Protein AF-A0A1I6UKD6-F1 (afdb_monomer_lite)

Structure (mmCIF, N/CA/C/O backbone):
data_AF-A0A1I6UKD6-F1
#
_entry.id   AF-A0A1I6UKD6-F1
#
loop_
_atom_site.group_PDB
_atom_site.id
_atom_site.type_symbol
_atom_site.label_atom_id
_atom_site.label_alt_id
_atom_site.label_comp_id
_atom_site.label_asym_id
_atom_site.label_entity_id
_atom_site.label_seq_id
_atom_site.pdbx_PDB_ins_code
_atom_site.Cartn_x
_atom_site.Cartn_y
_atom_site.Cartn_z
_atom_site.occupancy
_atom_site.B_iso_or_equiv
_atom_site.auth_seq_id
_atom_site.auth_comp_id
_atom_site.auth_asym_id
_atom_site.auth_atom_id
_atom_site.pdbx_PDB_model_num
ATOM 1 N N . MET A 1 1 ? 1.796 -20.385 -23.686 1.00 33.09 1 MET A N 1
ATOM 2 C CA . MET A 1 1 ? 1.847 -18.908 -23.629 1.00 33.09 1 MET A CA 1
ATOM 3 C C . MET A 1 1 ? 0.626 -18.434 -22.857 1.00 33.09 1 MET A C 1
ATOM 5 O O . MET A 1 1 ? -0.461 -18.437 -23.413 1.00 33.09 1 MET A O 1
ATOM 9 N N . TYR A 1 2 ? 0.766 -18.139 -21.564 1.00 31.52 2 TYR A N 1
ATOM 10 C CA . TYR A 1 2 ? -0.360 -17.678 -20.747 1.00 31.52 2 TYR A CA 1
ATOM 11 C C . TYR A 1 2 ? -0.554 -16.172 -20.950 1.00 31.52 2 TYR A C 1
ATOM 13 O O . TYR A 1 2 ? 0.054 -15.362 -20.258 1.00 31.52 2 TYR A O 1
ATOM 21 N N . ASN A 1 3 ? -1.411 -15.807 -21.906 1.00 39.44 3 ASN A N 1
ATOM 22 C CA . ASN A 1 3 ? -2.096 -14.512 -21.909 1.00 39.44 3 ASN A CA 1
ATOM 23 C C . ASN A 1 3 ? -3.194 -14.554 -20.839 1.00 39.44 3 ASN A C 1
ATOM 25 O O . ASN A 1 3 ? -4.383 -14.586 -21.140 1.00 39.44 3 ASN A O 1
ATOM 29 N N . SER A 1 4 ? -2.805 -14.637 -19.572 1.00 47.38 4 SER A N 1
ATOM 30 C CA . SER A 1 4 ? -3.749 -14.507 -18.468 1.00 47.38 4 SER A CA 1
ATOM 31 C C . SER A 1 4 ? -3.934 -13.019 -18.198 1.00 47.38 4 SER A C 1
ATOM 33 O O . SER A 1 4 ? -3.173 -12.414 -17.445 1.00 47.38 4 SER A O 1
ATOM 35 N N . THR A 1 5 ? -4.905 -12.416 -18.881 1.00 53.94 5 THR A N 1
ATOM 36 C CA . THR A 1 5 ? -5.400 -11.074 -18.568 1.00 53.94 5 THR A CA 1
ATOM 37 C C . THR A 1 5 ? -5.912 -11.084 -17.129 1.00 53.94 5 THR A C 1
ATOM 39 O O . THR A 1 5 ? -6.848 -11.806 -16.804 1.00 53.94 5 THR A O 1
ATOM 42 N N . ILE A 1 6 ? -5.265 -10.321 -16.250 1.00 52.88 6 ILE A N 1
ATOM 43 C CA . ILE A 1 6 ? -5.634 -10.220 -14.834 1.00 52.88 6 ILE A CA 1
ATOM 44 C C . ILE A 1 6 ? -6.591 -9.043 -14.681 1.00 52.88 6 ILE A C 1
ATOM 46 O O . ILE A 1 6 ? -6.202 -7.896 -14.911 1.00 52.88 6 ILE A O 1
ATOM 50 N N . PHE A 1 7 ? -7.830 -9.312 -14.270 1.00 60.84 7 PHE A N 1
ATOM 51 C CA . PHE A 1 7 ? -8.823 -8.265 -14.054 1.00 60.84 7 PHE A CA 1
ATOM 52 C C . PHE A 1 7 ? -8.787 -7.757 -12.610 1.00 60.84 7 PHE A C 1
ATOM 54 O O . PHE A 1 7 ? -8.794 -8.520 -11.638 1.00 60.84 7 PHE A O 1
ATOM 61 N N . LEU A 1 8 ? -8.728 -6.431 -12.471 1.00 61.94 8 LEU A N 1
ATOM 62 C CA . LEU A 1 8 ? -8.690 -5.743 -11.185 1.00 61.94 8 LEU A CA 1
ATOM 63 C C . LEU A 1 8 ? -10.105 -5.509 -10.663 1.00 61.94 8 LEU A C 1
ATOM 65 O O . LEU A 1 8 ? -10.960 -4.981 -11.369 1.00 61.94 8 LEU A O 1
ATOM 69 N N . THR A 1 9 ? -10.331 -5.806 -9.389 1.00 64.31 9 THR A N 1
ATOM 70 C CA . THR A 1 9 ? -11.577 -5.442 -8.710 1.00 64.31 9 THR A CA 1
ATOM 71 C C . THR A 1 9 ? -11.525 -4.000 -8.191 1.00 64.31 9 THR A C 1
ATOM 73 O O . THR A 1 9 ? -10.460 -3.426 -7.953 1.00 64.31 9 THR A O 1
ATOM 76 N N . ARG A 1 10 ? -12.683 -3.407 -7.862 1.00 66.00 10 ARG A N 1
ATOM 77 C CA . ARG A 1 10 ? -12.745 -2.109 -7.147 1.00 66.00 10 ARG A CA 1
ATOM 78 C C . ARG A 1 10 ? -11.928 -2.110 -5.848 1.00 66.00 10 ARG A C 1
ATOM 80 O O . ARG A 1 10 ? -11.463 -1.065 -5.389 1.00 66.00 10 ARG A O 1
ATOM 87 N N . LYS A 1 11 ? -11.769 -3.278 -5.218 1.00 70.44 11 LYS A N 1
ATOM 88 C CA . LYS A 1 11 ? -10.996 -3.422 -3.986 1.00 70.44 11 LYS A CA 1
ATOM 89 C C . LYS A 1 11 ? -9.479 -3.295 -4.252 1.00 70.44 11 LYS A C 1
ATOM 91 O O . LYS A 1 11 ? -8.782 -2.813 -3.364 1.00 70.44 11 LYS A O 1
ATOM 96 N N . SER A 1 12 ? -8.991 -3.626 -5.455 1.00 67.56 12 SER A N 1
ATOM 97 C CA . SER A 1 12 ? -7.573 -3.531 -5.863 1.00 67.56 12 SER A CA 1
ATOM 98 C C . SER A 1 12 ? -7.024 -2.110 -5.801 1.00 67.56 12 SER A C 1
ATOM 100 O O . SER A 1 12 ? -5.852 -1.901 -5.508 1.00 67.56 12 SER A O 1
ATOM 102 N N . LEU A 1 13 ? -7.886 -1.119 -6.036 1.00 75.56 13 LEU A N 1
ATOM 103 C CA . LEU A 1 13 ? -7.525 0.301 -6.041 1.00 75.56 13 LEU A CA 1
ATOM 104 C C . LEU A 1 13 ? -7.644 0.958 -4.660 1.00 75.56 13 LEU A C 1
ATOM 106 O O . LEU A 1 13 ? -7.493 2.175 -4.524 1.00 75.56 13 LEU A O 1
ATOM 110 N N . ARG A 1 14 ? -7.943 0.186 -3.606 1.00 84.69 14 ARG A N 1
ATOM 111 C CA . ARG A 1 14 ? -8.057 0.744 -2.257 1.00 84.69 14 ARG A CA 1
ATOM 112 C C . ARG A 1 14 ? -6.709 1.319 -1.813 1.00 84.69 14 ARG A C 1
ATOM 114 O O . ARG A 1 14 ? -5.676 0.677 -2.002 1.00 84.69 14 ARG A O 1
ATOM 121 N N . PRO A 1 15 ? -6.702 2.466 -1.109 1.00 85.88 15 PRO A N 1
ATOM 122 C CA . PRO A 1 15 ? -5.470 3.036 -0.571 1.00 85.88 15 PRO A CA 1
ATOM 123 C C . PRO A 1 15 ? -4.676 2.071 0.319 1.00 85.88 15 PRO A C 1
ATOM 125 O O . PRO A 1 15 ? -3.456 2.141 0.352 1.00 85.88 15 PRO A O 1
ATOM 128 N N . SER A 1 16 ? -5.357 1.149 1.008 1.00 86.75 16 SER A N 1
ATOM 129 C CA . SER A 1 16 ? -4.730 0.110 1.836 1.00 86.75 16 SER A CA 1
ATOM 130 C C . SER A 1 16 ? -3.952 -0.945 1.052 1.00 86.75 16 SER A C 1
ATOM 132 O O . SER A 1 16 ? -3.238 -1.714 1.673 1.00 86.75 16 SER A O 1
ATOM 134 N N . VAL A 1 17 ? -4.113 -0.998 -0.269 1.00 84.12 17 VAL A N 1
ATOM 135 C CA . VAL A 1 17 ? -3.428 -1.936 -1.168 1.00 84.12 17 VAL A CA 1
ATOM 136 C C . VAL A 1 17 ? -2.376 -1.176 -1.975 1.00 84.12 17 VAL A C 1
ATOM 138 O O . VAL A 1 17 ? -1.195 -1.506 -1.952 1.00 84.12 17 VAL A O 1
ATOM 141 N N . VAL A 1 18 ? -2.787 -0.081 -2.622 1.00 87.31 18 VAL A N 1
ATOM 142 C CA . VAL A 1 18 ? -1.932 0.663 -3.560 1.00 87.31 18 VAL A CA 1
ATOM 143 C C . VAL A 1 18 ? -0.821 1.447 -2.859 1.00 87.31 18 VAL A C 1
ATOM 145 O O . VAL A 1 18 ? 0.299 1.502 -3.367 1.00 87.31 18 VAL A O 1
ATOM 148 N N . LEU A 1 19 ? -1.108 2.078 -1.713 1.00 91.88 19 LEU A N 1
ATOM 149 C CA . LEU A 1 19 ? -0.144 2.977 -1.067 1.00 91.88 19 LEU A CA 1
ATOM 150 C C . LEU A 1 19 ? 1.001 2.234 -0.371 1.00 91.88 19 LEU A C 1
ATOM 152 O O . LEU A 1 19 ? 2.137 2.677 -0.536 1.00 91.88 19 LEU A O 1
ATOM 156 N N . PRO A 1 20 ? 0.767 1.122 0.355 1.00 90.62 20 PRO A N 1
ATOM 157 C CA . PRO A 1 20 ? 1.866 0.310 0.865 1.00 90.62 20 PRO A CA 1
ATOM 158 C C . PRO A 1 20 ? 2.757 -0.226 -0.257 1.00 90.62 20 PRO A C 1
ATOM 160 O O . PRO A 1 20 ? 3.973 -0.101 -0.162 1.00 90.62 20 PRO A O 1
ATOM 163 N N . PHE A 1 21 ? 2.165 -0.710 -1.357 1.00 89.19 21 PHE A N 1
ATOM 164 C CA . PHE A 1 21 ? 2.925 -1.150 -2.529 1.00 89.19 21 PHE A CA 1
ATOM 165 C C . PHE A 1 21 ? 3.799 -0.030 -3.109 1.00 89.19 21 PHE A C 1
ATOM 167 O O . PHE A 1 21 ? 4.997 -0.217 -3.295 1.00 89.19 21 PHE A O 1
ATOM 174 N N . HIS A 1 22 ? 3.227 1.158 -3.340 1.00 89.62 22 HIS A N 1
ATOM 175 C CA . HIS A 1 22 ? 3.989 2.303 -3.850 1.00 89.62 22 HIS A CA 1
ATOM 176 C C . HIS A 1 22 ? 5.147 2.684 -2.929 1.00 89.62 22 HIS A C 1
ATOM 178 O O . HIS A 1 22 ? 6.229 3.014 -3.407 1.00 89.62 22 HIS A O 1
ATOM 184 N N . LEU A 1 23 ? 4.920 2.651 -1.615 1.00 88.69 23 LEU A N 1
ATOM 185 C CA . LEU A 1 23 ? 5.947 2.994 -0.644 1.00 88.69 23 LEU A CA 1
ATOM 186 C C . LEU A 1 23 ? 7.090 1.971 -0.642 1.00 88.69 23 LEU A C 1
ATOM 188 O O . LEU A 1 23 ? 8.242 2.386 -0.629 1.00 88.69 23 LEU A O 1
ATOM 192 N N . VAL A 1 24 ? 6.781 0.670 -0.684 1.00 88.44 24 VAL A N 1
ATOM 193 C CA . VAL A 1 24 ? 7.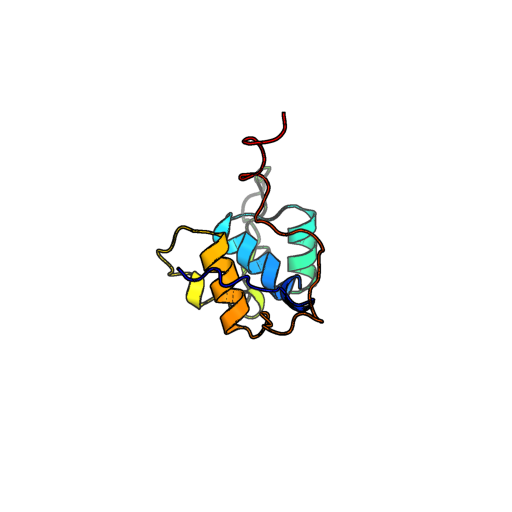790 -0.402 -0.760 1.00 88.44 24 VAL A CA 1
ATOM 194 C C . VAL A 1 24 ? 8.583 -0.310 -2.056 1.00 88.44 24 VAL A C 1
ATOM 196 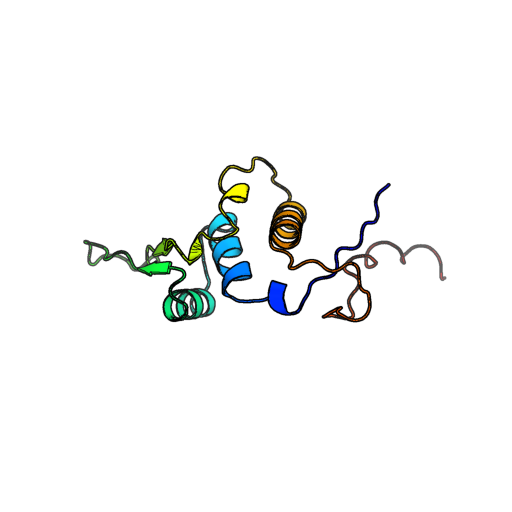O O . VAL A 1 24 ? 9.806 -0.373 -2.030 1.00 88.44 24 VAL A O 1
ATOM 199 N N . TRP A 1 25 ? 7.895 -0.126 -3.181 1.00 85.12 25 TRP A N 1
ATOM 200 C CA . TRP A 1 25 ? 8.531 -0.221 -4.487 1.00 85.12 25 TRP A CA 1
ATOM 201 C C . TRP A 1 25 ? 9.307 1.037 -4.884 1.00 85.12 25 TRP A C 1
ATOM 203 O O . TRP A 1 25 ? 10.423 0.962 -5.387 1.00 85.12 25 TRP A O 1
ATOM 213 N N . PHE A 1 26 ? 8.722 2.218 -4.676 1.00 86.50 26 PHE A N 1
ATOM 214 C CA . PHE A 1 26 ? 9.327 3.485 -5.099 1.00 86.50 26 PHE A CA 1
ATOM 215 C C . PHE A 1 26 ? 10.073 4.202 -3.971 1.00 86.50 26 PHE A C 1
ATOM 217 O O . PHE A 1 26 ? 10.658 5.260 -4.209 1.00 86.50 26 PHE A O 1
ATOM 224 N N . GLY A 1 27 ? 9.991 3.702 -2.733 1.00 87.44 27 GLY A N 1
ATOM 225 C CA . GLY A 1 27 ? 10.599 4.323 -1.553 1.00 87.44 27 GLY A CA 1
ATOM 226 C C . GLY A 1 27 ? 9.975 5.664 -1.147 1.00 87.44 27 GLY A C 1
ATOM 227 O O . GLY A 1 27 ? 10.461 6.322 -0.229 1.00 87.44 27 GLY A O 1
ATOM 228 N N . ARG A 1 28 ? 8.910 6.114 -1.825 1.00 88.88 28 ARG A N 1
ATOM 229 C CA . ARG A 1 28 ? 8.304 7.434 -1.606 1.00 88.88 28 ARG A CA 1
ATOM 230 C C . ARG A 1 28 ? 6.821 7.464 -1.938 1.00 88.88 28 ARG A C 1
ATOM 232 O O . ARG A 1 28 ? 6.322 6.702 -2.760 1.00 88.88 28 ARG A O 1
ATOM 239 N N . LEU A 1 29 ? 6.134 8.433 -1.342 1.00 89.38 29 LEU A N 1
ATOM 240 C CA . LEU A 1 29 ? 4.762 8.802 -1.674 1.00 89.38 29 LEU A CA 1
ATOM 241 C C . LEU A 1 29 ? 4.712 10.287 -2.027 1.00 89.38 29 LEU A C 1
ATOM 243 O O . LEU A 1 29 ? 5.410 11.104 -1.425 1.00 89.38 29 LEU A O 1
ATOM 247 N N . SER A 1 30 ? 3.845 10.660 -2.967 1.00 90.00 30 SER A N 1
ATOM 248 C CA . SER A 1 30 ? 3.495 12.072 -3.160 1.00 90.00 30 SER A CA 1
ATOM 249 C C . SER A 1 30 ? 2.838 12.648 -1.899 1.00 90.00 30 SER A C 1
ATOM 251 O O . SER A 1 30 ? 2.283 11.917 -1.076 1.00 90.00 30 SER A O 1
ATOM 253 N N . LYS A 1 31 ? 2.810 13.980 -1.763 1.00 88.31 31 LYS A N 1
ATOM 254 C CA . LYS A 1 31 ? 2.187 14.663 -0.612 1.00 88.31 31 LYS A CA 1
ATOM 255 C C . LYS A 1 31 ? 0.734 14.220 -0.378 1.00 88.31 31 LYS A C 1
ATOM 257 O O . LYS A 1 31 ? 0.344 13.965 0.760 1.00 88.31 31 LYS A O 1
ATOM 262 N N . LYS A 1 32 ? -0.052 14.076 -1.454 1.00 92.31 32 LYS A N 1
ATOM 263 C CA . LYS A 1 32 ? -1.453 13.624 -1.394 1.00 92.31 32 LYS A CA 1
ATOM 264 C C . LYS A 1 32 ? -1.559 12.166 -0.942 1.00 92.31 32 LYS A C 1
ATOM 266 O O . LYS A 1 32 ? -2.349 11.858 -0.056 1.00 92.31 32 LYS A O 1
ATOM 271 N N . GLN A 1 33 ? -0.742 11.279 -1.511 1.00 92.31 33 GLN A N 1
ATOM 272 C CA . GLN A 1 33 ? -0.704 9.867 -1.121 1.00 92.31 33 GLN A CA 1
ATOM 273 C C . GLN A 1 33 ? -0.267 9.692 0.339 1.00 92.31 33 GLN A C 1
ATOM 275 O O . GLN A 1 33 ? -0.899 8.940 1.075 1.00 92.31 33 GLN A O 1
ATOM 280 N N . GLY A 1 34 ? 0.756 10.429 0.779 1.00 90.62 34 GLY A N 1
ATOM 281 C CA . GLY A 1 34 ? 1.223 10.419 2.165 1.00 90.62 34 GLY A CA 1
ATOM 282 C C . GLY A 1 34 ? 0.142 10.871 3.148 1.00 90.62 34 GLY A C 1
ATOM 283 O O . GLY A 1 34 ? -0.073 10.212 4.161 1.00 90.62 34 GLY A O 1
ATOM 284 N N . ALA A 1 35 ? -0.603 11.935 2.826 1.00 91.44 35 ALA A N 1
ATOM 285 C CA . ALA A 1 35 ? -1.728 12.390 3.647 1.00 91.44 35 ALA A CA 1
ATOM 286 C C . ALA A 1 35 ? -2.823 11.316 3.780 1.00 91.44 35 ALA A C 1
ATOM 288 O O . ALA A 1 35 ? -3.292 11.048 4.885 1.00 91.44 35 ALA A O 1
ATOM 289 N N . ILE A 1 36 ? -3.179 10.646 2.678 1.00 94.06 36 ILE A N 1
ATOM 290 C CA . ILE A 1 36 ? -4.155 9.545 2.694 1.00 94.06 36 ILE A CA 1
ATOM 291 C C . ILE A 1 36 ? -3.629 8.367 3.526 1.00 94.06 36 ILE A C 1
ATOM 293 O O . ILE A 1 36 ? -4.368 7.805 4.334 1.00 94.06 36 ILE A O 1
ATOM 297 N N . ALA A 1 37 ? -2.359 7.992 3.359 1.00 93.06 37 ALA A N 1
ATOM 298 C CA . ALA A 1 37 ? -1.746 6.892 4.099 1.00 93.06 37 ALA A CA 1
ATOM 299 C C . ALA A 1 37 ? -1.710 7.162 5.613 1.00 93.06 37 ALA A C 1
ATOM 301 O O . ALA A 1 37 ? -2.006 6.257 6.395 1.00 93.06 37 ALA A O 1
ATOM 302 N N . LEU A 1 38 ? -1.423 8.404 6.020 1.00 93.25 38 LEU A N 1
ATOM 303 C CA . LEU A 1 38 ? -1.491 8.847 7.415 1.00 93.25 38 LEU A CA 1
ATOM 304 C C . LEU A 1 38 ? -2.923 8.787 7.950 1.00 93.25 38 LEU A C 1
ATOM 306 O O . LEU A 1 38 ? -3.166 8.153 8.973 1.00 93.25 38 LEU A O 1
ATOM 310 N N . GLN A 1 39 ? -3.886 9.366 7.227 1.00 95.00 39 GLN A N 1
ATOM 311 C CA . GLN A 1 39 ? -5.299 9.364 7.623 1.00 95.00 39 GLN A CA 1
ATOM 312 C C . GLN A 1 39 ? -5.854 7.939 7.784 1.00 95.00 39 GLN A C 1
ATOM 314 O O . GLN A 1 39 ? -6.692 7.677 8.643 1.00 95.00 39 GLN A O 1
ATOM 319 N N . LYS A 1 40 ? -5.391 6.995 6.958 1.00 92.50 40 LYS A N 1
ATOM 320 C CA . LYS A 1 40 ? -5.791 5.582 7.016 1.00 92.50 40 LYS A CA 1
ATOM 321 C C . LYS A 1 40 ? -4.986 4.758 8.035 1.00 92.50 40 LYS A C 1
ATOM 323 O O . LYS A 1 40 ? -5.277 3.571 8.200 1.00 92.50 40 LYS A O 1
ATOM 328 N N . GLY A 1 41 ? -4.002 5.351 8.715 1.00 93.69 41 GLY A N 1
ATOM 329 C CA . GLY A 1 41 ? -3.143 4.671 9.689 1.00 93.69 41 GLY A CA 1
ATOM 330 C C . GLY A 1 41 ? -2.242 3.599 9.070 1.00 93.69 41 GLY A C 1
ATOM 331 O O . GLY A 1 41 ? -1.919 2.608 9.726 1.00 93.69 41 GLY A O 1
ATOM 332 N N . LEU A 1 42 ? -1.883 3.745 7.792 1.00 93.50 42 LEU A N 1
ATOM 333 C CA . LEU A 1 42 ? -0.987 2.825 7.078 1.00 93.50 42 LEU A CA 1
ATOM 334 C C . LEU A 1 42 ? 0.484 3.137 7.369 1.00 93.50 42 LEU A C 1
ATOM 336 O O . LEU A 1 42 ? 1.321 2.238 7.372 1.00 93.50 42 LEU A O 1
ATOM 340 N N . ILE A 1 43 ? 0.783 4.405 7.650 1.00 94.06 43 ILE A N 1
ATOM 341 C CA . ILE A 1 43 ? 2.112 4.896 8.010 1.00 94.06 43 ILE A CA 1
ATOM 342 C C . ILE A 1 43 ? 2.024 5.823 9.223 1.00 94.06 43 ILE A C 1
ATOM 344 O O . ILE A 1 43 ? 0.961 6.371 9.515 1.00 94.06 43 ILE A O 1
ATOM 348 N N . VAL A 1 44 ? 3.152 6.023 9.894 1.00 93.25 44 VAL A N 1
ATOM 349 C CA . VAL A 1 44 ? 3.359 7.033 10.938 1.00 93.25 44 VAL A CA 1
ATOM 350 C C . VAL A 1 44 ? 4.581 7.875 10.588 1.00 93.25 44 VAL A C 1
ATOM 352 O O . VAL A 1 44 ? 5.535 7.374 9.998 1.00 93.25 44 VAL A O 1
ATOM 355 N N . VAL A 1 45 ? 4.549 9.165 10.924 1.00 89.44 45 VAL A N 1
ATOM 356 C CA . VAL A 1 45 ? 5.712 10.047 10.754 1.00 89.44 45 VAL A CA 1
ATOM 357 C C . VAL A 1 45 ? 6.680 9.798 11.902 1.00 89.44 45 VAL A C 1
ATOM 359 O O . VAL A 1 45 ? 6.275 9.847 13.064 1.00 89.44 45 VAL A O 1
ATOM 362 N N . LEU A 1 46 ? 7.950 9.566 11.584 1.00 84.81 46 LEU A N 1
ATOM 363 C CA . LEU A 1 46 ? 9.000 9.553 12.592 1.00 84.81 46 LEU A CA 1
ATOM 364 C C . LEU A 1 46 ? 9.359 11.002 12.919 1.00 84.81 46 LEU A C 1
ATOM 366 O O . LEU A 1 46 ? 9.558 11.818 12.018 1.00 84.81 46 LEU A O 1
ATOM 370 N N . ARG A 1 47 ? 9.399 11.354 14.207 1.00 72.31 47 ARG A N 1
ATOM 371 C CA . ARG A 1 47 ? 9.880 12.679 14.613 1.00 72.31 47 ARG A CA 1
ATOM 372 C C . ARG A 1 47 ? 11.365 12.752 14.272 1.00 72.31 47 ARG A C 1
ATOM 374 O O . ARG A 1 47 ? 12.156 12.043 14.884 1.00 72.31 47 ARG A O 1
ATOM 381 N N . SER A 1 48 ? 11.723 13.593 13.305 1.00 62.41 48 SER A N 1
ATOM 382 C CA . SER A 1 48 ? 13.123 13.945 13.093 1.00 62.41 48 SER A CA 1
ATOM 383 C C . SER A 1 48 ? 13.621 14.732 14.303 1.00 62.41 48 SER A C 1
ATOM 385 O O . SER A 1 48 ? 12.945 15.646 14.784 1.00 62.41 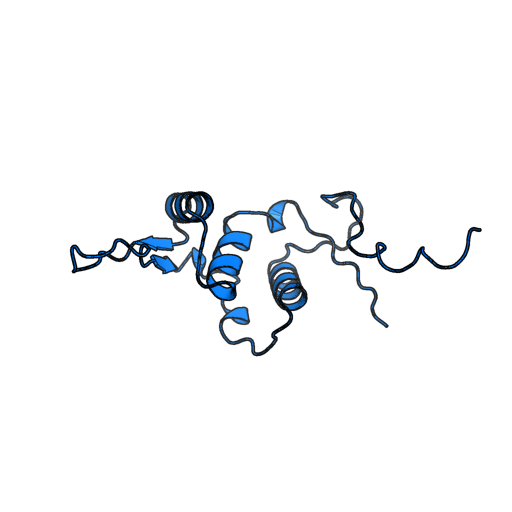48 SER A O 1
ATOM 387 N N . SER A 1 49 ? 14.782 14.345 14.826 1.00 56.09 49 SER A N 1
ATOM 388 C CA . SER A 1 49 ? 15.463 15.038 15.921 1.00 56.09 49 SER A CA 1
ATOM 389 C C . SER A 1 49 ? 16.182 16.308 15.456 1.00 56.09 49 SER A C 1
ATOM 391 O O . SER A 1 49 ? 16.652 17.073 16.296 1.00 56.09 49 SER A O 1
ATOM 393 N N . SER A 1 50 ? 16.253 16.575 14.146 1.00 53.50 50 SER A N 1
ATOM 394 C CA . SER A 1 50 ? 16.973 17.721 13.595 1.00 53.50 50 SER A CA 1
ATOM 395 C C . SER A 1 50 ? 16.024 18.711 12.909 1.00 53.50 50 SER A C 1
ATOM 397 O O . SER A 1 50 ? 15.151 18.369 12.114 1.00 53.50 50 SER A O 1
ATOM 399 N N . LYS A 1 51 ? 16.200 20.003 13.212 1.00 51.72 51 LYS A N 1
ATOM 400 C CA . LYS A 1 51 ? 15.452 21.116 12.596 1.00 51.72 51 LYS A CA 1
ATOM 401 C C . LYS A 1 51 ? 15.852 21.379 11.129 1.00 51.72 51 LYS A C 1
ATOM 403 O O . LYS A 1 51 ? 15.445 22.393 10.569 1.00 51.72 51 LYS A O 1
ATOM 408 N N . SER A 1 52 ? 16.646 20.507 10.500 1.00 50.72 52 SER A N 1
ATOM 409 C CA . SER A 1 52 ? 17.266 20.743 9.189 1.00 50.72 52 SER A CA 1
ATOM 410 C C . SER A 1 52 ? 16.698 19.882 8.056 1.00 50.72 52 SER A C 1
ATOM 412 O O . SER A 1 52 ? 17.419 19.547 7.122 1.00 50.72 52 SER A O 1
ATOM 414 N N . GLU A 1 53 ? 15.416 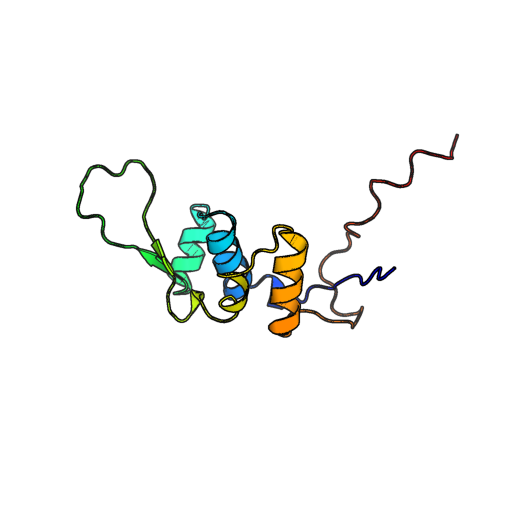19.520 8.084 1.00 48.94 53 GLU A N 1
ATOM 415 C CA . GLU A 1 53 ? 14.812 18.723 7.009 1.00 48.94 53 GLU A CA 1
ATOM 416 C C . GLU A 1 53 ? 13.961 19.588 6.072 1.00 48.94 53 GLU A C 1
ATOM 418 O O . GLU A 1 53 ? 12.732 19.605 6.109 1.00 48.94 53 GLU A O 1
ATOM 423 N N . ARG A 1 54 ? 14.640 20.287 5.153 1.00 50.66 54 ARG A N 1
ATOM 424 C CA . ARG A 1 54 ? 14.030 20.744 3.888 1.00 50.66 54 ARG A CA 1
ATOM 425 C C . ARG A 1 54 ? 13.827 19.589 2.886 1.00 50.66 54 ARG A C 1
ATOM 427 O O . ARG A 1 54 ? 13.320 19.817 1.793 1.00 50.66 54 ARG A O 1
ATOM 434 N N . SER A 1 55 ? 14.179 18.355 3.253 1.00 58.41 55 SER A N 1
ATOM 435 C CA . SER A 1 55 ? 14.237 17.189 2.369 1.00 58.41 55 SER A CA 1
ATOM 436 C C . SER A 1 55 ? 13.409 16.022 2.921 1.00 58.41 55 SER A C 1
ATOM 438 O O . SER A 1 55 ? 13.947 15.108 3.532 1.00 58.41 55 SER A O 1
ATOM 440 N N . GLY A 1 56 ? 12.095 16.038 2.679 1.00 64.69 56 GLY A N 1
ATOM 441 C CA . GLY A 1 56 ? 11.207 14.895 2.943 1.00 64.69 56 GLY A CA 1
ATOM 442 C C . GLY A 1 56 ? 10.924 14.614 4.425 1.00 64.69 56 GLY A C 1
ATOM 443 O O . GLY A 1 56 ? 11.645 15.042 5.311 1.00 64.69 56 GLY A O 1
ATOM 444 N N . ARG A 1 57 ? 9.816 13.918 4.704 1.00 75.81 57 ARG A N 1
ATOM 445 C CA . ARG A 1 57 ? 9.509 13.398 6.046 1.00 75.81 57 ARG A CA 1
ATOM 446 C C . ARG A 1 57 ? 9.772 11.905 6.047 1.00 75.81 57 ARG A C 1
ATOM 448 O O . ARG A 1 57 ? 9.198 11.200 5.216 1.00 75.81 57 ARG A O 1
ATOM 455 N N . THR A 1 58 ? 10.553 11.427 7.004 1.00 84.31 58 THR A N 1
ATOM 456 C CA . THR A 1 58 ? 10.725 9.990 7.210 1.00 84.31 58 THR A CA 1
ATOM 457 C C . THR A 1 58 ? 9.449 9.401 7.806 1.00 84.31 58 THR A C 1
ATOM 459 O O . THR A 1 58 ? 8.881 9.921 8.772 1.00 84.31 58 THR A O 1
ATOM 462 N N . VAL A 1 59 ? 8.972 8.312 7.211 1.00 86.62 59 VAL A N 1
ATOM 463 C CA . VAL A 1 59 ? 7.761 7.612 7.641 1.00 86.62 59 VAL A CA 1
ATOM 464 C C . VAL A 1 59 ? 8.063 6.140 7.866 1.00 86.62 59 VAL A C 1
ATOM 466 O O . VAL A 1 59 ? 8.875 5.549 7.161 1.00 86.62 59 VAL A O 1
ATOM 469 N N . GLN A 1 60 ? 7.381 5.543 8.836 1.00 90.12 60 GLN A N 1
ATOM 470 C CA . GLN A 1 60 ? 7.425 4.111 9.091 1.00 90.12 60 GLN A CA 1
ATOM 471 C C . GLN A 1 60 ? 6.065 3.494 8.787 1.00 90.12 60 GLN A C 1
ATOM 473 O O . GLN A 1 60 ? 5.018 4.049 9.123 1.00 90.12 60 GLN A O 1
ATOM 478 N N . MET A 1 61 ? 6.073 2.322 8.165 1.00 91.50 61 MET A N 1
ATOM 479 C CA . MET A 1 61 ? 4.858 1.567 7.895 1.00 91.50 61 MET A CA 1
ATOM 480 C C . MET A 1 61 ? 4.331 0.899 9.168 1.00 91.50 61 MET A C 1
ATOM 482 O O . MET A 1 61 ? 5.085 0.276 9.917 1.00 91.50 61 MET A O 1
ATOM 486 N N . THR A 1 62 ? 3.028 1.010 9.419 1.00 93.00 62 THR A N 1
ATOM 487 C CA . THR A 1 62 ? 2.396 0.392 10.592 1.00 93.00 62 THR A CA 1
ATOM 488 C C . THR A 1 62 ? 2.155 -1.100 10.366 1.00 93.00 62 THR A C 1
ATOM 490 O O . THR A 1 62 ? 2.166 -1.584 9.233 1.00 93.00 62 THR A O 1
ATOM 493 N N . LYS A 1 63 ? 1.815 -1.842 11.432 1.00 91.44 63 LYS A N 1
ATOM 494 C CA . LYS A 1 63 ? 1.333 -3.233 11.307 1.00 91.44 63 LYS A CA 1
ATOM 495 C C . LYS A 1 63 ? 0.152 -3.347 10.335 1.00 91.44 63 LYS A C 1
ATOM 497 O O . LYS A 1 63 ? 0.032 -4.355 9.656 1.00 91.44 63 LYS A O 1
ATOM 502 N N . ARG A 1 64 ? -0.711 -2.326 10.257 1.00 89.75 64 ARG A N 1
ATOM 503 C CA . ARG A 1 64 ? -1.831 -2.284 9.308 1.00 89.75 64 ARG A CA 1
ATOM 504 C C . ARG A 1 64 ? -1.352 -2.059 7.875 1.00 89.75 64 ARG A C 1
ATOM 506 O O . ARG A 1 64 ? -1.858 -2.731 6.988 1.00 89.75 64 ARG A O 1
ATOM 513 N N . GLY A 1 65 ? -0.414 -1.134 7.662 1.00 89.12 65 GLY A N 1
ATOM 514 C CA . GLY A 1 65 ? 0.156 -0.863 6.340 1.00 89.12 65 GLY A CA 1
ATOM 515 C C . GLY A 1 65 ? 0.921 -2.049 5.760 1.00 89.12 65 GLY A C 1
ATOM 516 O O . GLY A 1 65 ? 0.908 -2.231 4.553 1.00 89.12 65 GLY A O 1
ATOM 517 N N . ARG A 1 66 ? 1.519 -2.885 6.618 1.00 88.38 66 ARG A N 1
ATOM 518 C CA . ARG A 1 66 ? 2.235 -4.100 6.205 1.00 88.38 66 ARG A CA 1
ATOM 519 C C . ARG A 1 66 ? 1.343 -5.254 5.744 1.00 88.38 66 ARG A C 1
ATOM 521 O O . ARG A 1 66 ? 1.843 -6.120 5.042 1.00 88.38 66 ARG A O 1
ATOM 528 N N . ARG A 1 67 ? 0.054 -5.269 6.102 1.00 85.38 67 ARG A N 1
ATOM 529 C CA . ARG A 1 67 ? -0.820 -6.416 5.812 1.00 85.38 67 ARG A CA 1
ATOM 530 C C . ARG A 1 67 ? -0.958 -6.645 4.312 1.00 85.38 67 ARG A C 1
ATOM 532 O O . ARG A 1 67 ? -1.467 -5.774 3.608 1.00 85.38 67 ARG A O 1
ATOM 539 N N . GLY A 1 68 ? -0.613 -7.845 3.865 1.00 75.69 68 GLY A N 1
ATOM 540 C CA . GLY A 1 68 ? -0.761 -8.262 2.473 1.00 75.69 68 GLY A CA 1
ATOM 541 C C . GLY A 1 68 ? 0.364 -7.772 1.567 1.00 75.69 68 GLY A C 1
ATOM 542 O O . GLY A 1 68 ? 0.250 -7.904 0.353 1.00 75.69 68 GLY A O 1
ATOM 543 N N . ILE A 1 69 ? 1.433 -7.210 2.140 1.00 81.56 69 ILE A N 1
ATOM 544 C CA . ILE A 1 69 ? 2.657 -6.857 1.413 1.00 81.56 69 ILE A CA 1
ATOM 545 C C . ILE A 1 69 ? 3.895 -7.552 1.986 1.00 81.56 69 ILE A C 1
ATOM 547 O O . ILE A 1 69 ? 4.995 -7.313 1.501 1.00 81.56 69 ILE A O 1
ATOM 551 N N . GLU A 1 70 ? 3.745 -8.408 3.002 1.00 78.44 70 GLU A N 1
ATOM 552 C CA . GLU A 1 70 ? 4.870 -9.132 3.601 1.00 78.44 70 GLU A CA 1
ATOM 553 C C . GLU A 1 70 ? 5.630 -9.975 2.564 1.00 78.44 70 GLU A C 1
ATOM 555 O O . GLU A 1 70 ? 6.857 -9.937 2.520 1.00 78.44 70 GLU A O 1
ATOM 560 N N . ASP A 1 71 ? 4.900 -10.628 1.660 1.00 72.06 71 ASP A N 1
ATOM 561 C CA . ASP A 1 71 ? 5.462 -11.511 0.632 1.00 72.06 71 ASP A CA 1
ATOM 562 C C . ASP A 1 71 ? 6.307 -10.784 -0.424 1.00 72.06 71 ASP A C 1
ATOM 564 O O . ASP A 1 71 ? 7.099 -11.417 -1.117 1.00 72.06 71 ASP A O 1
ATOM 568 N N . ILE A 1 72 ? 6.153 -9.462 -0.563 1.00 76.75 72 ILE A N 1
ATOM 569 C CA . ILE A 1 72 ? 6.909 -8.674 -1.548 1.00 76.75 72 ILE A CA 1
ATOM 570 C C . ILE A 1 72 ? 8.111 -7.949 -0.938 1.00 76.75 72 ILE A C 1
ATOM 572 O O . ILE A 1 72 ? 8.962 -7.473 -1.681 1.00 76.75 72 ILE A O 1
ATOM 576 N N . LEU A 1 73 ? 8.219 -7.879 0.395 1.00 72.12 73 LEU A N 1
ATOM 577 C CA . LEU A 1 73 ? 9.338 -7.212 1.077 1.00 72.12 73 LEU A CA 1
ATOM 578 C C . LEU A 1 73 ? 10.678 -7.944 0.893 1.00 72.12 73 LEU A C 1
ATOM 580 O O . LEU A 1 73 ? 11.723 -7.329 1.080 1.00 72.12 73 LEU A O 1
ATOM 584 N N . GLY A 1 74 ? 10.646 -9.229 0.531 1.00 70.25 74 GLY A N 1
ATOM 585 C CA . GLY A 1 74 ? 11.825 -10.049 0.226 1.00 70.25 74 GLY A CA 1
ATOM 586 C C . GLY A 1 74 ? 11.836 -10.607 -1.198 1.00 70.25 74 GLY A C 1
ATOM 587 O O . GLY A 1 74 ? 12.543 -11.571 -1.464 1.00 70.25 74 GLY A O 1
ATOM 588 N N . SER A 1 75 ? 11.013 -10.062 -2.098 1.00 72.88 75 SER A N 1
ATOM 589 C CA . SER A 1 75 ? 10.934 -10.538 -3.480 1.00 72.88 75 SER A CA 1
ATOM 590 C C . SER A 1 75 ? 12.131 -10.046 -4.297 1.00 72.88 75 SER A C 1
ATOM 592 O O . SER A 1 75 ? 12.333 -8.841 -4.417 1.00 72.88 75 SER A O 1
ATOM 594 N N . GLU A 1 76 ? 12.864 -10.966 -4.929 1.00 79.50 76 GLU A N 1
ATOM 595 C CA . GLU A 1 76 ? 13.911 -10.644 -5.918 1.00 79.50 76 GLU A CA 1
ATOM 596 C C . GLU A 1 76 ? 13.340 -10.329 -7.316 1.00 79.50 76 GLU A C 1
ATOM 598 O O . GLU A 1 76 ? 14.058 -9.856 -8.197 1.00 79.50 76 GLU A O 1
ATOM 603 N N . GLU A 1 77 ? 12.042 -10.577 -7.543 1.00 78.88 77 GLU A N 1
ATOM 604 C CA . GLU A 1 77 ? 11.373 -10.238 -8.804 1.00 78.88 77 GLU A CA 1
ATOM 605 C C . GLU A 1 77 ? 11.386 -8.719 -9.017 1.00 78.88 77 GLU A C 1
ATOM 607 O O . GLU A 1 77 ? 10.882 -7.962 -8.189 1.00 78.88 77 GLU A O 1
ATOM 612 N N . SER A 1 78 ? 11.934 -8.289 -10.155 1.00 76.69 78 SER A N 1
ATOM 613 C CA . SER A 1 78 ? 12.111 -6.880 -10.529 1.00 76.69 78 SER A CA 1
ATOM 614 C C . SER A 1 78 ? 10.973 -6.349 -11.408 1.00 76.69 78 SER A C 1
ATOM 616 O O . SER A 1 78 ? 10.833 -5.138 -11.602 1.00 76.69 78 SER A O 1
ATOM 618 N N . ASN A 1 79 ? 10.120 -7.234 -11.932 1.00 76.94 79 ASN A N 1
ATOM 619 C CA . ASN A 1 79 ? 8.980 -6.868 -12.761 1.00 76.94 79 ASN A CA 1
ATOM 620 C C . ASN A 1 79 ? 7.817 -6.322 -11.908 1.00 76.94 79 ASN A C 1
ATOM 622 O O . ASN A 1 79 ? 6.976 -7.076 -11.413 1.00 76.94 79 ASN A O 1
ATOM 626 N N . ILE A 1 80 ? 7.747 -4.989 -11.784 1.00 73.94 80 ILE A N 1
ATOM 627 C CA . ILE A 1 80 ? 6.739 -4.260 -10.984 1.00 73.94 80 ILE A CA 1
ATOM 628 C C . ILE A 1 80 ? 5.302 -4.729 -11.274 1.00 73.94 80 ILE A C 1
ATOM 630 O O . ILE A 1 80 ? 4.598 -5.079 -10.320 1.00 73.94 80 ILE A O 1
ATOM 634 N N . PRO A 1 81 ? 4.837 -4.774 -12.547 1.00 70.50 81 PRO A N 1
ATOM 635 C CA . PRO A 1 81 ? 3.504 -5.293 -12.858 1.00 70.50 81 PRO A CA 1
ATOM 636 C C . PRO A 1 81 ? 3.252 -6.706 -12.333 1.00 70.50 81 PRO A C 1
ATOM 638 O O . PRO A 1 81 ? 2.176 -6.977 -11.803 1.00 70.50 81 PRO A O 1
ATOM 641 N N . ARG A 1 82 ? 4.236 -7.605 -12.451 1.00 68.81 82 ARG A N 1
ATOM 642 C CA . ARG A 1 82 ? 4.099 -9.002 -12.026 1.00 68.81 82 ARG A CA 1
ATOM 643 C C . ARG A 1 82 ? 4.024 -9.135 -10.507 1.00 68.81 82 ARG A C 1
ATOM 645 O O . ARG A 1 82 ? 3.172 -9.868 -10.010 1.00 68.81 82 ARG A O 1
ATOM 652 N N . VAL A 1 83 ? 4.853 -8.391 -9.774 1.00 75.75 83 VAL A N 1
ATOM 653 C CA . VAL A 1 83 ? 4.808 -8.345 -8.302 1.00 75.75 83 VAL A CA 1
ATOM 654 C C . VAL A 1 83 ? 3.471 -7.783 -7.825 1.00 75.75 83 VAL A C 1
ATOM 656 O O . VAL A 1 83 ? 2.839 -8.343 -6.927 1.00 75.75 83 VAL A O 1
ATOM 659 N N . PHE A 1 84 ? 2.992 -6.711 -8.461 1.00 76.31 84 PHE A N 1
ATOM 660 C CA . PHE A 1 84 ? 1.705 -6.117 -8.117 1.00 76.31 84 PHE A CA 1
ATOM 661 C C . PHE A 1 84 ? 0.537 -7.068 -8.409 1.00 76.31 84 PHE A C 1
ATOM 663 O O . PHE A 1 84 ? -0.343 -7.248 -7.569 1.00 76.31 84 PHE A O 1
ATOM 670 N N . ALA A 1 85 ? 0.555 -7.740 -9.559 1.00 73.62 85 ALA A N 1
ATOM 671 C CA . ALA A 1 85 ? -0.430 -8.754 -9.913 1.00 73.62 85 ALA A CA 1
ATOM 672 C C . ALA A 1 85 ? -0.445 -9.932 -8.923 1.00 73.62 85 ALA A C 1
ATOM 674 O O . ALA A 1 85 ? -1.516 -10.366 -8.496 1.00 73.62 85 ALA A O 1
ATOM 675 N N . HIS A 1 86 ? 0.731 -10.411 -8.506 1.00 74.06 86 HIS A N 1
ATOM 676 C CA . HIS A 1 86 ? 0.856 -11.474 -7.508 1.00 74.06 86 HIS A CA 1
ATOM 677 C C . HIS A 1 86 ? 0.242 -11.069 -6.160 1.00 74.06 86 HIS A C 1
ATOM 679 O O . HIS A 1 86 ? -0.550 -11.816 -5.582 1.00 74.06 86 HIS A O 1
ATOM 685 N N . LEU A 1 87 ? 0.544 -9.854 -5.697 1.00 77.19 87 LEU A N 1
ATOM 686 C CA . LEU A 1 87 ? -0.011 -9.281 -4.470 1.00 77.19 87 LEU A CA 1
ATOM 687 C C . LEU A 1 87 ? -1.540 -9.200 -4.518 1.00 77.19 87 LEU A C 1
ATOM 689 O O . LEU A 1 87 ? -2.221 -9.547 -3.550 1.00 77.19 87 LEU A O 1
ATOM 693 N N . LEU A 1 88 ? -2.097 -8.775 -5.650 1.00 76.19 88 LEU A N 1
ATOM 694 C CA . LEU A 1 88 ? -3.541 -8.684 -5.837 1.00 76.19 88 LEU A CA 1
ATOM 695 C C . LEU A 1 88 ? -4.208 -10.062 -5.876 1.00 76.19 88 LEU A C 1
ATOM 697 O O . LEU A 1 88 ? -5.286 -10.228 -5.305 1.00 76.19 88 LEU A O 1
ATOM 701 N N . SER A 1 89 ? -3.571 -11.046 -6.512 1.00 71.81 89 SER A N 1
ATOM 702 C CA . SER A 1 89 ? -4.073 -12.422 -6.585 1.00 71.81 89 SER A CA 1
ATOM 703 C C . SER A 1 89 ? -4.150 -13.051 -5.192 1.00 71.81 89 SER A C 1
ATOM 705 O O . SER A 1 89 ? -5.225 -13.475 -4.769 1.00 71.81 89 SER A O 1
ATOM 707 N N . LYS A 1 90 ? -3.063 -12.984 -4.411 1.00 72.44 90 LYS A N 1
ATOM 708 C CA . LYS A 1 90 ? -3.022 -13.522 -3.039 1.00 72.44 90 LYS A CA 1
ATOM 709 C C . LYS A 1 90 ? -4.028 -12.885 -2.092 1.00 72.44 90 LYS A C 1
ATOM 711 O O . LYS A 1 90 ? -4.531 -13.532 -1.181 1.00 72.44 90 LYS A O 1
ATOM 716 N N . SER A 1 91 ? -4.314 -11.606 -2.288 1.00 69.69 91 SER A N 1
ATOM 717 C CA . SER A 1 91 ? -5.216 -10.864 -1.412 1.00 69.69 91 SER A CA 1
ATOM 718 C C . SER A 1 91 ? -6.689 -10.946 -1.844 1.00 69.69 91 SER A C 1
ATOM 720 O O . SER A 1 91 ? -7.525 -10.262 -1.253 1.00 69.69 91 SER A O 1
ATOM 722 N N . GLY A 1 92 ? -7.021 -11.770 -2.850 1.00 69.00 92 GLY A N 1
ATOM 723 C CA . GLY A 1 92 ? -8.391 -11.942 -3.350 1.00 69.00 92 GLY A CA 1
ATOM 724 C C . GLY A 1 92 ? -8.937 -10.694 -4.050 1.00 69.00 92 GLY A C 1
ATOM 725 O O . GLY A 1 92 ? -10.141 -10.441 -4.051 1.00 69.00 92 GLY A O 1
ATOM 726 N N . HIS A 1 93 ? -8.039 -9.865 -4.584 1.00 67.44 93 HIS A N 1
ATOM 727 C CA . HIS A 1 93 ? -8.356 -8.631 -5.300 1.00 67.44 93 HIS A CA 1
ATOM 728 C C . HIS A 1 93 ? -8.338 -8.811 -6.823 1.00 67.44 93 HIS A C 1
ATOM 730 O O . HIS A 1 93 ? -8.631 -7.861 -7.550 1.00 67.44 93 HIS A O 1
ATOM 736 N N . VAL A 1 94 ? -8.015 -10.007 -7.305 1.00 63.97 94 VAL A N 1
ATOM 737 C CA . VAL A 1 94 ? -8.145 -10.403 -8.709 1.00 63.97 94 VAL A CA 1
ATOM 738 C C . VAL A 1 94 ? -9.455 -11.155 -8.890 1.00 63.97 94 VAL A C 1
ATOM 740 O O . VAL A 1 94 ? -9.873 -11.896 -8.003 1.00 63.97 94 VAL A O 1
ATOM 743 N N . THR A 1 95 ? -10.094 -10.946 -10.035 1.00 56.88 95 THR A N 1
ATOM 744 C CA . THR A 1 95 ? -11.262 -11.712 -10.467 1.00 56.88 95 THR A CA 1
ATOM 745 C C . THR A 1 95 ? -11.010 -12.293 -11.854 1.00 56.88 95 THR A C 1
ATOM 747 O O . THR A 1 95 ? -10.337 -11.669 -12.673 1.00 56.88 95 THR A O 1
ATOM 750 N N . GLU A 1 96 ? -11.546 -13.482 -12.108 1.00 56.97 96 GLU A N 1
ATOM 751 C CA . GLU A 1 96 ? -11.666 -14.055 -13.458 1.00 56.97 96 GLU A CA 1
ATOM 752 C C . GLU A 1 96 ? -13.026 -13.707 -14.091 1.00 56.97 96 GLU A C 1
ATOM 754 O O . GLU A 1 96 ? -13.225 -13.883 -15.290 1.00 56.97 96 GLU A O 1
ATOM 759 N N . ASP A 1 97 ? -13.953 -13.165 -13.290 1.00 52.22 97 ASP A N 1
ATOM 760 C CA . ASP A 1 97 ? -15.276 -12.727 -13.728 1.00 52.22 97 ASP A CA 1
ATOM 761 C C . ASP A 1 97 ? -15.191 -11.406 -14.512 1.00 52.22 97 ASP A C 1
ATOM 763 O O . ASP A 1 97 ? -14.850 -10.345 -13.969 1.00 52.22 97 ASP A O 1
ATOM 767 N N . GLN A 1 98 ? -15.540 -11.493 -15.796 1.00 51.16 98 GLN A N 1
ATOM 768 C CA . GLN A 1 98 ? -15.506 -10.405 -16.771 1.00 51.16 98 GLN A CA 1
ATOM 769 C C . GLN A 1 98 ? -16.519 -9.281 -16.482 1.00 51.16 98 GLN A C 1
ATOM 771 O O . GLN A 1 98 ? -16.392 -8.190 -17.032 1.00 51.16 98 GLN A O 1
ATOM 776 N N . PHE A 1 99 ? -17.502 -9.481 -15.598 1.00 44.56 99 PHE A N 1
ATOM 777 C CA . PHE A 1 99 ? -18.491 -8.448 -15.261 1.00 44.56 99 PHE A CA 1
ATOM 778 C C . PHE A 1 99 ? -18.016 -7.459 -14.182 1.00 44.56 99 PHE A C 1
ATOM 780 O O . PHE A 1 99 ? -18.630 -6.409 -13.990 1.00 44.56 99 PHE A O 1
ATOM 787 N N . TYR A 1 100 ? -16.903 -7.744 -13.495 1.00 42.19 100 TYR A N 1
ATOM 788 C CA . TYR A 1 100 ? -16.352 -6.905 -12.417 1.00 42.19 100 TYR A CA 1
ATOM 789 C C . TYR A 1 100 ? -15.120 -6.079 -12.836 1.00 42.19 100 TYR A C 1
ATOM 791 O O . TYR A 1 100 ? -14.342 -5.635 -11.985 1.00 42.19 100 TYR A O 1
ATOM 799 N N . ILE A 1 101 ? -14.957 -5.848 -14.141 1.00 48.72 101 ILE A N 1
ATOM 800 C CA . ILE A 1 101 ? -13.844 -5.105 -14.742 1.00 48.72 101 ILE A CA 1
ATOM 801 C C . ILE A 1 101 ? -14.025 -3.597 -14.512 1.00 48.72 101 ILE A C 1
ATOM 803 O O . ILE A 1 101 ? -14.980 -2.991 -14.996 1.00 48.72 101 ILE A O 1
ATOM 807 N N . TYR A 1 102 ? -13.080 -2.956 -13.816 1.00 42.03 102 TYR A N 1
ATOM 808 C CA . TYR A 1 102 ? -12.929 -1.498 -13.868 1.00 42.03 102 TYR A CA 1
ATOM 809 C C . TYR A 1 102 ? -11.834 -1.144 -14.881 1.00 42.03 102 TYR A C 1
ATOM 811 O O . TYR A 1 102 ? -10.681 -1.528 -14.698 1.00 42.03 102 TYR A O 1
ATOM 819 N N . ALA A 1 103 ? -12.227 -0.348 -15.878 1.00 40.03 103 ALA A N 1
ATOM 820 C CA . ALA A 1 103 ? -11.462 0.220 -16.993 1.00 40.03 103 ALA A CA 1
ATOM 821 C C . ALA A 1 103 ? -11.478 -0.591 -18.303 1.00 40.03 103 ALA A C 1
ATOM 823 O O . ALA A 1 103 ? -10.687 -1.502 -18.532 1.00 40.03 103 ALA A O 1
ATOM 824 N N . ASN A 1 104 ? -12.340 -0.123 -19.209 1.00 36.44 104 ASN A N 1
ATOM 825 C CA . ASN A 1 104 ? -12.164 -0.165 -20.659 1.00 36.44 104 ASN A CA 1
ATOM 826 C C . ASN A 1 104 ? -10.821 0.471 -21.064 1.00 36.44 104 ASN A C 1
ATOM 828 O O . ASN A 1 104 ? -10.774 1.618 -21.501 1.00 36.44 104 ASN A O 1
ATOM 832 N N . ALA A 1 105 ? -9.727 -0.256 -20.887 1.00 37.22 105 ALA A N 1
ATOM 833 C CA . ALA A 1 105 ? -8.484 -0.036 -21.608 1.00 37.22 105 ALA A CA 1
ATOM 834 C C . ALA A 1 105 ? -7.688 -1.346 -21.562 1.00 37.22 105 ALA A C 1
ATOM 836 O O . ALA A 1 105 ? -7.060 -1.633 -20.537 1.00 37.22 105 ALA A O 1
ATOM 837 N N . PRO A 1 106 ? -7.706 -2.171 -22.624 1.00 37.34 106 PRO A N 1
ATOM 838 C CA . PRO A 1 106 ? -6.716 -3.225 -22.744 1.00 37.34 106 PRO A CA 1
ATOM 839 C C . PRO A 1 106 ? -5.328 -2.571 -22.689 1.00 37.34 106 PRO A C 1
ATOM 841 O O . PRO A 1 106 ? -4.954 -1.797 -23.565 1.00 37.34 106 PRO A O 1
ATOM 844 N N . LEU A 1 107 ? -4.540 -2.888 -21.657 1.00 39.97 107 LEU A N 1
ATOM 845 C CA . LEU A 1 107 ? -3.115 -2.523 -21.573 1.00 39.97 107 LEU A CA 1
ATOM 846 C C . LEU A 1 107 ? -2.248 -3.294 -22.592 1.00 39.97 107 LEU A C 1
ATOM 848 O O . LEU A 1 107 ? -1.024 -3.305 -22.498 1.00 39.97 107 LEU A O 1
ATOM 852 N N . LEU A 1 108 ? -2.873 -3.932 -23.577 1.00 39.59 108 LEU A N 1
ATOM 853 C CA . LEU A 1 108 ? -2.252 -4.716 -24.628 1.00 39.59 108 LEU A CA 1
ATOM 854 C C . LEU A 1 108 ? -3.017 -4.457 -25.925 1.00 39.59 108 LEU A C 1
ATOM 856 O O . LEU A 1 108 ? -3.918 -5.217 -26.239 1.00 39.59 108 LEU A O 1
ATOM 860 N N . GLU A 1 109 ? -2.675 -3.373 -26.632 1.00 37.34 109 GLU A N 1
ATOM 861 C CA . GLU A 1 109 ? -2.615 -3.374 -28.110 1.00 37.34 109 GLU A CA 1
ATOM 862 C C . GLU A 1 109 ? -2.033 -2.110 -28.770 1.00 37.34 109 GLU A C 1
ATOM 864 O O . GLU A 1 109 ? -2.083 -1.976 -29.987 1.00 37.34 109 GLU A O 1
ATOM 869 N N . SE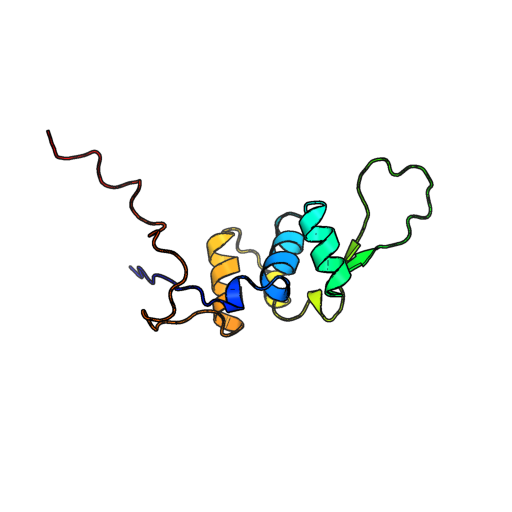R A 1 110 ? -1.333 -1.218 -28.059 1.00 40.81 110 SER A N 1
ATOM 870 C CA . SER A 1 110 ? -0.587 -0.138 -28.739 1.00 40.81 110 SER A CA 1
ATOM 871 C C . SER A 1 110 ? 0.695 -0.598 -29.464 1.00 40.81 110 SER A C 1
ATOM 873 O O . SER A 1 110 ? 1.478 0.238 -29.904 1.00 40.81 110 SER A O 1
ATOM 875 N N . TRP A 1 111 ? 0.920 -1.909 -29.629 1.00 40.06 111 TRP A N 1
ATOM 876 C CA . TRP A 1 111 ? 2.111 -2.461 -30.299 1.00 40.06 111 TRP A CA 1
ATOM 877 C C . TRP A 1 111 ? 1.836 -3.459 -31.430 1.00 40.06 111 TRP A C 1
ATOM 879 O O . TRP A 1 111 ? 2.777 -4.062 -31.948 1.00 40.06 111 TRP A O 1
ATOM 889 N N . ARG A 1 112 ? 0.584 -3.615 -31.878 1.00 41.53 112 ARG A N 1
ATOM 890 C CA . ARG A 1 112 ? 0.274 -4.401 -33.085 1.00 41.53 112 ARG A CA 1
ATOM 891 C C . ARG A 1 112 ? -0.886 -3.831 -33.895 1.00 41.53 112 ARG A C 1
ATOM 893 O O . ARG A 1 112 ? -1.803 -4.557 -34.200 1.00 41.53 112 ARG A O 1
ATOM 900 N N . HIS A 1 113 ? -0.813 -2.571 -34.306 1.00 41.47 113 HIS A N 1
ATOM 901 C CA . HIS A 1 113 ? -1.402 -2.143 -35.583 1.00 41.47 113 HIS A CA 1
ATOM 902 C C . HIS A 1 113 ? -0.633 -0.922 -36.098 1.00 41.47 113 HIS A C 1
ATOM 904 O O . HIS A 1 113 ? -1.055 0.225 -36.021 1.00 41.47 113 HIS A O 1
ATOM 910 N N . LYS A 1 114 ? 0.584 -1.191 -36.578 1.00 41.97 114 LYS A N 1
ATOM 911 C CA . LYS A 1 114 ? 1.235 -0.384 -37.618 1.00 41.97 114 LYS A CA 1
ATOM 912 C C . LYS A 1 114 ? 2.005 -1.298 -38.573 1.00 41.97 114 LYS A C 1
ATOM 914 O O . LYS A 1 114 ? 3.180 -1.107 -38.860 1.00 41.97 114 LYS A O 1
ATOM 919 N N . LYS A 1 115 ? 1.338 -2.372 -38.984 1.00 47.75 115 LYS A N 1
ATOM 920 C CA . LYS A 1 115 ? 1.632 -3.126 -40.198 1.00 47.75 115 LYS A CA 1
ATOM 921 C C . LYS A 1 115 ? 0.289 -3.627 -40.704 1.00 47.75 115 LYS A C 1
ATOM 923 O O . LYS A 1 115 ? -0.356 -4.396 -39.997 1.00 47.75 115 LYS A O 1
ATOM 928 N N . ASN A 1 116 ? -0.046 -3.180 -41.907 1.00 46.31 116 ASN A N 1
ATOM 929 C CA . ASN A 1 116 ? -1.222 -3.481 -42.720 1.00 46.31 116 ASN A CA 1
ATOM 930 C C . ASN A 1 116 ? -2.349 -2.452 -42.550 1.00 46.31 116 ASN A C 1
ATOM 932 O O . ASN A 1 116 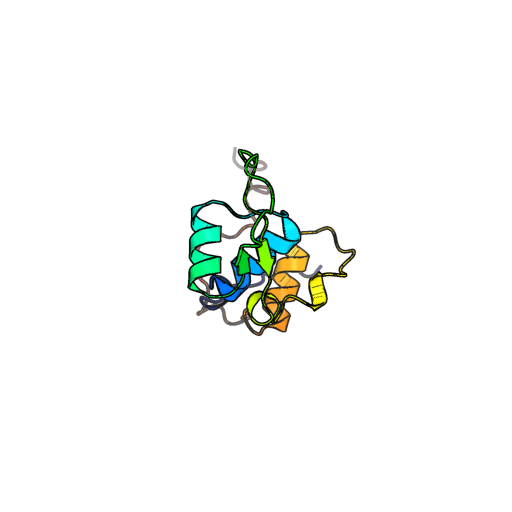? -2.802 -2.235 -41.430 1.00 46.31 116 ASN A O 1
ATOM 936 N N . GLU A 1 117 ? -2.753 -1.890 -43.698 1.00 42.16 117 GLU A N 1
ATOM 937 C CA . GLU A 1 117 ? -3.593 -0.702 -43.956 1.00 42.16 117 GLU A CA 1
ATOM 938 C C . GLU A 1 117 ? -2.760 0.597 -43.916 1.00 42.16 117 GLU A C 1
ATOM 940 O O . GLU A 1 117 ? -2.460 1.113 -42.844 1.00 42.16 117 GLU A O 1
ATOM 945 N N . GLU A 1 118 ? -2.223 1.139 -45.017 1.00 37.69 118 GLU A N 1
ATOM 946 C CA . GLU A 1 118 ? -2.477 1.021 -46.471 1.00 37.69 118 GLU A CA 1
ATOM 947 C C . GLU A 1 118 ? -1.165 0.917 -47.272 1.00 37.69 118 GLU A C 1
ATOM 949 O O . GLU A 1 118 ? -0.133 1.462 -46.806 1.00 37.69 118 GLU A O 1
#

Secondary structure (DSSP, 8-state):
-----PEEPTTTT-HHHHHHHHHHHHS---HHHHHHHHHTTSEEE---S-S---S---EEE-TTTTTTTGGGTT-----HHHHHHHHHHHTT-EE--GGG---S--SS-TTS-SSS--

Organism: NCBI:txid394264

Sequence (118 aa):
MYNSTIFLTRKSLRPSVVLPFHLVWFGRLSKKQGAIALQKGLIVVLRSSSKSERSGRTVQMTKRGRRGIEDILGSEESNIPRVFAHLLSKSGHVTEDQFYIYANAPLLESWRHKKNEE

pLDDT: mean 70.01, std 19.07, range [31.52, 95.0]

Foldseek 3Di:
DDPPDWFFFPVLPDLLNPLLLCCLQVVDDDPVSVVVCVVVQQKDFDDDPDPPPPDDTDIDGDPSSCPLCVVVNPDPDPPSVVSSSVSCVVVVRTDPDPVRHDDPDDPPDPPPPPPDDD

Radius of gyration: 18.13 Å; chains: 1; bounding box: 36×40×62 Å